Protein AF-A0A9Y2ICP4-F1 (afdb_monomer)

Structure (mmCIF, N/CA/C/O backbone):
data_AF-A0A9Y2ICP4-F1
#
_entry.id   AF-A0A9Y2ICP4-F1
#
loop_
_atom_site.group_PDB
_atom_site.id
_atom_site.type_symbol
_atom_site.label_atom_id
_atom_site.label_alt_id
_atom_site.label_comp_id
_atom_site.label_asym_id
_atom_site.label_entity_id
_atom_site.label_seq_id
_atom_site.pdbx_PDB_ins_code
_atom_site.Cartn_x
_atom_site.Cartn_y
_atom_site.Cartn_z
_atom_site.occupancy
_atom_site.B_iso_or_equiv
_atom_site.auth_seq_id
_atom_site.auth_comp_id
_atom_site.auth_asym_id
_atom_site.auth_atom_id
_atom_site.pdbx_PDB_model_num
ATOM 1 N N . MET A 1 1 ? -38.405 2.749 1.975 1.00 75.44 1 MET A N 1
ATOM 2 C CA . MET A 1 1 ? -38.387 1.486 2.745 1.00 75.44 1 MET A CA 1
ATOM 3 C C . MET A 1 1 ? -37.192 1.532 3.687 1.00 75.44 1 MET A C 1
ATOM 5 O O . MET A 1 1 ? -36.080 1.712 3.206 1.00 75.44 1 MET A O 1
ATOM 9 N N . TRP A 1 2 ? -37.413 1.470 5.001 1.00 75.44 2 TRP A N 1
ATOM 10 C CA . TRP A 1 2 ? -36.336 1.377 5.993 1.00 75.44 2 TRP A CA 1
ATOM 11 C C . TRP A 1 2 ? -35.976 -0.096 6.183 1.00 75.44 2 TRP A C 1
ATOM 13 O O . TRP A 1 2 ? -36.866 -0.918 6.390 1.00 75.44 2 TRP A O 1
ATOM 23 N N . VAL A 1 3 ? -34.689 -0.421 6.068 1.00 82.38 3 VAL A N 1
ATOM 24 C CA . VAL A 1 3 ? -34.179 -1.780 6.268 1.00 82.38 3 VAL A CA 1
ATOM 25 C C . VAL A 1 3 ? -33.246 -1.744 7.481 1.00 82.38 3 VAL A C 1
ATOM 27 O O . VAL A 1 3 ? -32.217 -1.059 7.411 1.00 82.38 3 VAL A O 1
ATOM 30 N N . PRO A 1 4 ? -33.584 -2.436 8.585 1.00 82.81 4 PRO A N 1
ATOM 31 C CA . PRO A 1 4 ? -32.701 -2.539 9.740 1.00 82.81 4 PRO A CA 1
ATOM 32 C C . PRO A 1 4 ? -31.318 -3.056 9.32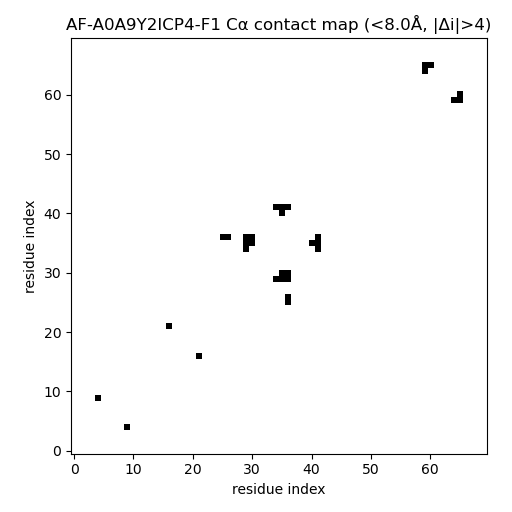3 1.00 82.81 4 PRO A C 1
ATOM 34 O O . PRO A 1 4 ? -31.211 -4.001 8.545 1.00 82.81 4 PRO A O 1
ATOM 37 N N . GLY A 1 5 ? -30.253 -2.413 9.806 1.00 77.56 5 GLY A N 1
ATOM 38 C CA . GLY A 1 5 ? -28.869 -2.756 9.449 1.00 77.56 5 GLY A CA 1
ATOM 39 C C . GLY A 1 5 ? -28.385 -2.212 8.096 1.00 77.56 5 GLY A C 1
ATOM 40 O O . GLY A 1 5 ? -27.231 -2.431 7.729 1.00 77.56 5 GLY A O 1
ATOM 41 N N . SER A 1 6 ? -29.218 -1.474 7.353 1.00 85.00 6 SER A N 1
ATOM 42 C CA . SER A 1 6 ? -28.793 -0.837 6.104 1.00 85.00 6 SER A CA 1
ATOM 43 C C . SER A 1 6 ? -27.707 0.209 6.344 1.00 85.00 6 SER A C 1
ATOM 45 O O . SER A 1 6 ? -27.930 1.225 7.003 1.00 85.00 6 SER A O 1
ATOM 47 N N . ARG A 1 7 ? -26.551 0.014 5.701 1.00 84.44 7 ARG A N 1
ATOM 48 C CA . ARG A 1 7 ? -25.460 1.002 5.684 1.00 84.44 7 ARG A CA 1
ATOM 49 C C . ARG A 1 7 ? -25.856 2.318 5.014 1.00 84.44 7 ARG A C 1
ATOM 51 O O . ARG A 1 7 ? -25.255 3.342 5.303 1.00 84.44 7 ARG A O 1
ATOM 58 N N . ARG A 1 8 ? -26.877 2.307 4.147 1.00 85.94 8 ARG A N 1
ATOM 59 C CA . ARG A 1 8 ? -27.327 3.482 3.380 1.00 85.94 8 ARG A CA 1
ATOM 60 C C . ARG A 1 8 ? -27.865 4.609 4.262 1.00 85.94 8 ARG A C 1
ATOM 62 O O . ARG A 1 8 ? -27.850 5.759 3.845 1.00 85.94 8 ARG A O 1
ATOM 69 N N . TYR A 1 9 ? -28.357 4.261 5.447 1.00 86.06 9 TYR A N 1
ATOM 70 C CA . TYR A 1 9 ? -28.928 5.199 6.413 1.00 86.06 9 TYR A CA 1
ATOM 71 C C . TYR A 1 9 ? -28.143 5.217 7.732 1.00 86.06 9 TYR A C 1
ATOM 73 O O . TYR A 1 9 ? -28.628 5.762 8.719 1.00 86.06 9 TYR A O 1
ATOM 81 N N . ALA A 1 10 ? -26.964 4.587 7.771 1.00 85.75 10 ALA A N 1
ATOM 82 C CA . ALA A 1 10 ? -26.107 4.598 8.948 1.00 85.75 10 ALA A CA 1
ATOM 83 C C . ALA A 1 10 ? -25.380 5.943 9.066 1.00 85.75 10 ALA A C 1
ATOM 85 O O . ALA A 1 10 ? -25.031 6.558 8.058 1.00 85.75 10 ALA A O 1
ATOM 86 N N . ASP A 1 11 ? -25.124 6.376 10.300 1.00 84.69 11 ASP A N 1
ATOM 87 C CA . ASP A 1 11 ? -24.303 7.555 10.565 1.00 84.69 11 ASP A CA 1
ATOM 88 C C . ASP A 1 11 ? -22.878 7.318 10.024 1.00 84.69 11 ASP A C 1
ATOM 90 O O . ASP A 1 11 ? -22.196 6.395 10.485 1.00 84.69 11 ASP A O 1
ATOM 94 N N . PRO A 1 12 ? -22.397 8.125 9.062 1.00 82.38 12 PRO A N 1
ATOM 95 C CA . PRO A 1 12 ? -21.101 7.906 8.439 1.00 82.38 12 PRO A CA 1
ATOM 96 C C . PRO A 1 12 ? -19.927 8.032 9.417 1.00 82.38 12 PRO A C 1
ATOM 98 O O . PRO A 1 12 ? -18.875 7.431 9.193 1.00 82.38 12 PRO A O 1
ATOM 101 N N . THR A 1 13 ? -20.093 8.759 10.525 1.00 82.75 13 THR A N 1
ATOM 102 C CA . THR A 1 13 ? -19.049 8.895 11.548 1.00 82.75 13 THR A CA 1
ATOM 103 C C . THR A 1 13 ? -18.761 7.569 12.257 1.00 82.75 13 THR A C 1
ATOM 105 O O . THR A 1 13 ? -17.639 7.349 12.715 1.00 82.75 13 THR A O 1
ATOM 108 N N . THR A 1 14 ? -19.721 6.636 12.257 1.00 81.75 14 THR A N 1
ATOM 109 C CA . THR A 1 14 ? -19.570 5.295 12.848 1.00 81.75 14 THR A CA 1
ATOM 110 C C . THR A 1 14 ? -18.633 4.381 12.056 1.00 81.75 14 THR A C 1
ATOM 112 O O . THR A 1 14 ? -18.113 3.414 12.610 1.00 81.75 14 THR A O 1
ATOM 115 N N . PHE A 1 15 ? -18.352 4.696 10.786 1.00 82.44 15 PHE A N 1
ATOM 116 C CA . PHE A 1 15 ? -17.384 3.952 9.972 1.00 82.44 15 PHE A CA 1
ATOM 117 C C . PHE A 1 15 ? -15.933 4.358 10.236 1.00 82.44 15 PHE A C 1
ATOM 119 O O . PHE A 1 15 ? -15.010 3.709 9.742 1.00 82.44 15 PHE A O 1
ATOM 126 N N . ARG A 1 16 ? -15.703 5.429 11.004 1.00 86.19 16 ARG A N 1
ATOM 127 C CA . ARG A 1 16 ? -14.353 5.902 11.288 1.00 86.19 16 ARG A CA 1
ATOM 128 C C . ARG A 1 16 ? -13.667 4.952 12.263 1.00 86.19 16 ARG A C 1
ATOM 130 O O . ARG A 1 16 ? -14.063 4.842 13.421 1.00 86.19 16 ARG A O 1
ATOM 137 N N . LEU A 1 17 ? -12.592 4.306 11.816 1.00 83.56 17 LEU A N 1
ATOM 138 C CA . LEU A 1 17 ? -11.727 3.544 12.709 1.00 83.56 17 LEU A CA 1
ATOM 139 C C . LEU A 1 17 ? -10.981 4.520 13.643 1.00 83.56 17 LEU A C 1
ATOM 141 O O . LEU A 1 17 ? -10.262 5.393 13.150 1.00 83.56 17 LEU A O 1
ATOM 145 N N . PRO A 1 18 ? -11.126 4.414 14.977 1.00 87.19 18 PRO A N 1
ATOM 146 C CA . PRO A 1 18 ? -10.356 5.238 15.904 1.00 87.19 18 PRO A CA 1
ATOM 147 C C . PRO A 1 18 ? -8.862 4.922 15.790 1.00 87.19 18 PRO A C 1
ATOM 149 O O . PRO A 1 18 ? -8.496 3.751 15.702 1.00 87.19 18 PRO A O 1
ATOM 152 N N . GLY A 1 19 ? -7.996 5.937 15.878 1.00 83.81 19 GLY A N 1
ATOM 153 C CA . GLY A 1 19 ? -6.540 5.751 15.771 1.00 83.81 19 GLY A CA 1
ATOM 154 C C . GLY A 1 19 ? -5.976 4.733 16.772 1.00 83.81 19 GLY A C 1
ATOM 155 O O . GLY A 1 19 ? -5.155 3.902 16.414 1.00 83.81 19 GLY A O 1
ATOM 156 N N . GLN A 1 20 ? -6.519 4.691 17.990 1.00 86.06 20 GLN A N 1
ATOM 157 C CA . GLN A 1 20 ? -6.138 3.709 19.019 1.00 86.06 20 GLN A CA 1
ATOM 158 C C . GLN A 1 20 ? -6.442 2.257 18.609 1.00 86.06 20 GLN A C 1
ATOM 160 O O . GLN A 1 20 ? -5.749 1.334 19.015 1.00 86.06 20 GLN A O 1
ATOM 165 N N . ARG A 1 21 ? -7.485 2.032 17.795 1.00 88.81 21 ARG A N 1
ATOM 166 C CA . ARG A 1 21 ? -7.803 0.701 17.252 1.00 88.81 21 ARG A CA 1
ATOM 167 C C . ARG A 1 21 ? -6.991 0.366 16.008 1.00 88.81 21 ARG A C 1
ATOM 169 O O . ARG A 1 21 ? -6.927 -0.805 15.644 1.00 88.81 21 ARG A O 1
ATOM 176 N N . TRP A 1 22 ? -6.425 1.369 15.340 1.00 89.75 22 TRP A N 1
ATOM 177 C CA . TRP A 1 22 ? -5.634 1.165 14.136 1.00 89.75 22 TRP A CA 1
ATOM 178 C C . TRP A 1 22 ? -4.321 0.453 14.439 1.00 89.75 22 TRP A C 1
ATOM 180 O O . TRP A 1 22 ? -4.013 -0.513 13.752 1.00 89.75 22 TRP A O 1
ATOM 190 N N . GLU A 1 23 ? -3.598 0.845 15.492 1.00 87.62 23 GLU A N 1
ATOM 191 C CA . GLU A 1 23 ? -2.310 0.223 15.835 1.00 87.62 23 GLU A CA 1
ATOM 192 C C . GLU A 1 23 ? -2.402 -1.305 15.946 1.00 87.62 23 GLU A C 1
ATOM 194 O O . GLU A 1 23 ? -1.608 -2.008 15.325 1.00 87.62 23 GLU A O 1
ATOM 199 N N . GLY A 1 24 ? -3.429 -1.823 16.628 1.00 88.44 24 GLY A N 1
ATOM 200 C CA . GLY A 1 24 ? -3.648 -3.268 16.768 1.00 88.44 24 GLY A CA 1
ATOM 201 C C . GLY A 1 24 ? -4.099 -3.989 15.490 1.00 88.44 24 GLY A C 1
ATOM 202 O O . GLY A 1 24 ? -4.033 -5.210 15.432 1.00 88.44 24 GLY A O 1
ATOM 203 N N . ARG A 1 25 ? -4.556 -3.260 14.464 1.00 90.81 25 ARG A N 1
ATOM 204 C CA . ARG A 1 25 ? -5.020 -3.810 13.171 1.00 90.81 25 ARG A CA 1
ATOM 205 C C . ARG A 1 25 ? -4.035 -3.576 12.031 1.00 90.81 25 ARG A C 1
ATOM 207 O O . ARG A 1 25 ? -4.198 -4.139 10.953 1.00 90.81 25 ARG A O 1
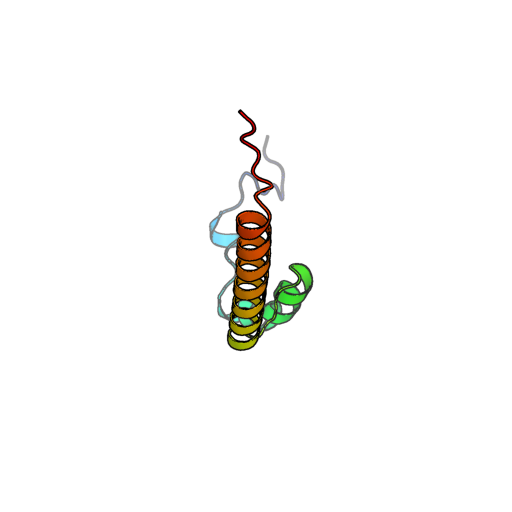ATOM 214 N N . ARG A 1 26 ? -3.026 -2.735 12.255 1.00 90.75 26 ARG A N 1
ATOM 215 C CA . ARG A 1 26 ? -2.114 -2.251 11.220 1.00 90.75 26 ARG A CA 1
ATOM 216 C C . ARG A 1 26 ? -1.350 -3.387 10.552 1.00 90.75 26 ARG A C 1
ATOM 218 O O . ARG A 1 26 ? -1.291 -3.425 9.332 1.00 90.75 26 ARG A O 1
ATOM 225 N N . ALA A 1 27 ? -0.818 -4.327 11.334 1.00 91.31 27 ALA A N 1
ATOM 226 C CA . ALA A 1 27 ? -0.073 -5.468 10.801 1.00 91.31 27 ALA A CA 1
ATOM 227 C C . ALA A 1 27 ? -0.947 -6.375 9.916 1.00 91.31 27 ALA A C 1
ATOM 229 O O . ALA A 1 27 ? -0.534 -6.745 8.820 1.00 91.31 27 ALA A O 1
ATOM 230 N N . GLU A 1 28 ? -2.171 -6.675 10.358 1.00 93.00 28 GLU A N 1
ATOM 231 C CA . GLU A 1 28 ? -3.141 -7.475 9.599 1.00 93.00 28 GLU A CA 1
ATOM 232 C C . GLU A 1 28 ? -3.552 -6.772 8.299 1.00 93.00 28 GLU A C 1
ATOM 234 O O . GLU A 1 28 ? -3.580 -7.392 7.238 1.00 93.00 28 GLU A O 1
ATOM 239 N N . TYR A 1 29 ? -3.803 -5.461 8.356 1.00 92.38 29 TYR A N 1
ATOM 240 C CA . TYR A 1 29 ? -4.091 -4.675 7.161 1.00 92.38 29 TYR A CA 1
ATOM 241 C C . TYR A 1 29 ? -2.912 -4.671 6.184 1.00 92.38 29 TYR A C 1
ATOM 243 O O . TYR A 1 29 ? -3.117 -4.897 4.996 1.00 92.38 29 TYR A O 1
ATOM 251 N N . CYS A 1 30 ? -1.687 -4.444 6.669 1.00 93.38 30 CYS A N 1
ATOM 252 C CA . CYS A 1 30 ? -0.482 -4.461 5.840 1.00 93.38 30 CYS A CA 1
ATOM 253 C C . CYS A 1 30 ? -0.313 -5.805 5.118 1.00 93.38 30 CYS A C 1
ATOM 255 O O . CYS A 1 30 ? -0.077 -5.820 3.913 1.00 93.38 30 CYS A O 1
ATOM 257 N N . ALA A 1 31 ? -0.536 -6.922 5.817 1.00 92.62 31 ALA A N 1
ATOM 258 C CA . ALA A 1 31 ? -0.541 -8.248 5.207 1.00 92.62 31 ALA A CA 1
ATOM 259 C C . ALA A 1 31 ? -1.651 -8.405 4.149 1.00 92.62 31 ALA A C 1
ATOM 261 O O . ALA A 1 31 ? -1.395 -8.934 3.071 1.00 92.62 31 ALA A O 1
ATOM 262 N N . LEU A 1 32 ? -2.863 -7.906 4.425 1.00 96.38 32 LEU A N 1
ATOM 263 C CA . LEU A 1 32 ? -4.003 -7.979 3.503 1.00 96.38 32 LEU A CA 1
ATOM 264 C C . LEU A 1 32 ? -3.746 -7.247 2.180 1.00 96.38 32 LEU A C 1
ATOM 266 O O . LEU A 1 32 ? -4.159 -7.730 1.129 1.00 96.38 32 LEU A O 1
ATOM 270 N N . VAL A 1 33 ? -3.087 -6.086 2.225 1.00 94.00 33 VAL A N 1
ATOM 271 C CA . VAL A 1 33 ? -2.767 -5.297 1.023 1.00 94.00 33 VAL A CA 1
ATOM 272 C C . VAL A 1 33 ? -1.370 -5.581 0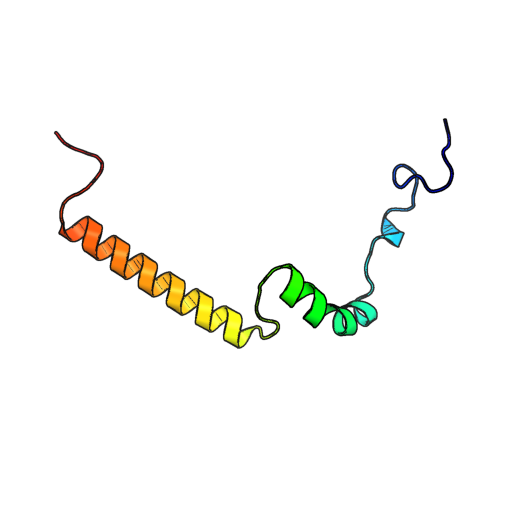.464 1.00 94.00 33 VAL A C 1
ATOM 274 O O . VAL A 1 33 ? -0.939 -4.887 -0.451 1.00 94.00 33 VAL A O 1
ATOM 277 N N . ALA A 1 34 ? -0.670 -6.582 1.006 1.00 91.88 34 ALA A N 1
ATOM 278 C CA . ALA A 1 34 ? 0.682 -6.970 0.611 1.00 91.88 34 ALA A CA 1
ATOM 279 C C . ALA A 1 34 ? 1.705 -5.811 0.635 1.00 91.88 34 ALA A C 1
ATOM 281 O O . ALA A 1 34 ? 2.540 -5.693 -0.258 1.00 91.88 34 ALA A O 1
ATOM 282 N N . VAL A 1 35 ? 1.657 -4.963 1.669 1.00 89.81 35 VAL A N 1
ATOM 283 C CA . VAL A 1 35 ? 2.651 -3.894 1.897 1.00 89.81 35 VAL A CA 1
ATOM 284 C C . VAL A 1 35 ? 3.413 -4.129 3.199 1.00 89.81 35 VAL A C 1
ATOM 286 O O . VAL A 1 35 ? 2.864 -4.697 4.146 1.00 89.81 35 VAL A O 1
ATOM 289 N N . SER A 1 36 ? 4.666 -3.663 3.285 1.00 90.06 36 SER A N 1
ATOM 290 C CA . SER A 1 36 ? 5.434 -3.782 4.531 1.00 90.06 36 SER A CA 1
ATOM 291 C C . SER A 1 36 ? 4.785 -2.960 5.663 1.00 90.06 36 SER A C 1
ATOM 293 O O . SER A 1 36 ? 4.356 -1.820 5.450 1.00 90.06 36 SER A O 1
ATOM 295 N N . PRO A 1 37 ? 4.713 -3.499 6.896 1.00 91.19 37 PRO A N 1
ATOM 296 C CA . PRO A 1 37 ? 4.344 -2.728 8.078 1.00 91.19 37 PRO A CA 1
ATOM 297 C C . PRO A 1 37 ? 5.466 -1.787 8.548 1.00 91.19 37 PRO A C 1
ATOM 299 O O . PRO A 1 3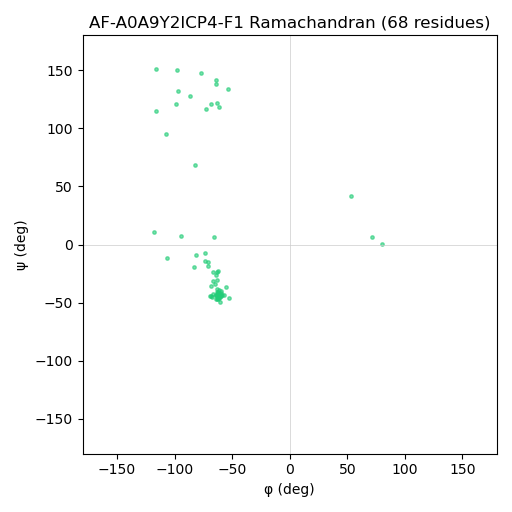7 ? 5.240 -0.990 9.463 1.00 91.19 37 PRO A O 1
ATOM 302 N N . SER A 1 38 ? 6.666 -1.850 7.977 1.00 91.88 38 SER A N 1
ATOM 303 C CA . SER A 1 38 ? 7.758 -0.919 8.253 1.00 91.88 38 SER A CA 1
ATOM 304 C C . SER A 1 38 ? 7.819 0.137 7.156 1.00 91.88 38 SER A C 1
ATOM 306 O O . SER A 1 38 ? 7.995 -0.173 5.981 1.00 91.88 38 SER A O 1
ATOM 308 N N . ALA A 1 39 ? 7.681 1.407 7.540 1.00 90.06 39 ALA A N 1
ATOM 309 C CA . ALA A 1 39 ? 7.745 2.509 6.583 1.00 90.06 39 ALA A CA 1
ATOM 310 C C . ALA A 1 39 ? 9.124 2.603 5.911 1.00 90.06 39 ALA A C 1
ATOM 312 O O . ALA A 1 39 ? 9.196 2.864 4.717 1.00 90.06 39 ALA A O 1
ATOM 313 N N . ASN A 1 40 ? 10.203 2.355 6.661 1.00 95.44 40 ASN A N 1
ATOM 314 C CA . ASN A 1 40 ? 11.560 2.416 6.120 1.00 95.44 40 ASN A CA 1
ATOM 315 C C . ASN A 1 40 ? 11.811 1.298 5.105 1.00 95.44 40 ASN A C 1
ATOM 317 O O . ASN A 1 40 ? 12.303 1.586 4.022 1.00 95.44 40 ASN A O 1
ATOM 321 N N . GLU A 1 41 ? 11.408 0.062 5.416 1.00 93.12 41 GLU A N 1
ATOM 322 C CA . GLU A 1 41 ? 11.533 -1.061 4.473 1.00 93.12 41 GLU A CA 1
ATOM 323 C C . GLU A 1 41 ? 10.706 -0.812 3.207 1.00 93.12 41 GLU A C 1
ATOM 325 O O . GLU A 1 41 ? 11.172 -1.062 2.102 1.00 93.12 41 GLU A O 1
ATOM 330 N N . ALA A 1 42 ? 9.488 -0.276 3.351 1.00 91.50 42 ALA A N 1
ATOM 331 C CA . ALA A 1 42 ? 8.652 0.061 2.202 1.00 91.50 42 ALA A CA 1
ATOM 332 C C . ALA A 1 42 ? 9.301 1.137 1.314 1.00 91.50 42 ALA A C 1
ATOM 334 O O . ALA A 1 42 ? 9.236 1.042 0.091 1.00 91.50 42 ALA A O 1
ATOM 335 N N . LEU A 1 43 ? 9.923 2.157 1.915 1.00 95.62 43 LEU A N 1
ATOM 336 C CA . LEU A 1 43 ? 10.621 3.209 1.173 1.00 95.62 43 LEU A CA 1
ATOM 337 C C . LEU A 1 43 ? 11.852 2.676 0.439 1.00 95.62 43 LEU A C 1
ATOM 339 O O . LEU A 1 43 ? 12.059 3.031 -0.718 1.00 95.62 43 LEU A O 1
ATOM 343 N N . GLU A 1 44 ? 12.639 1.823 1.091 1.00 96.69 44 GLU A N 1
ATOM 344 C CA . GLU A 1 44 ? 13.798 1.167 0.484 1.00 96.69 44 GLU A CA 1
ATOM 345 C C . GLU A 1 44 ? 13.372 0.312 -0.714 1.00 96.69 44 GLU A C 1
ATOM 347 O O . GLU A 1 44 ? 13.856 0.522 -1.825 1.00 96.69 44 GLU A O 1
ATOM 352 N N . GLN A 1 45 ? 12.357 -0.536 -0.531 1.00 92.88 45 GLN A N 1
ATOM 353 C CA . GLN A 1 45 ? 11.829 -1.403 -1.582 1.00 92.88 45 GLN A CA 1
ATOM 354 C C . GLN A 1 45 ? 11.302 -0.613 -2.794 1.00 92.88 45 GLN A C 1
ATOM 356 O O . GLN A 1 45 ? 11.520 -1.001 -3.942 1.00 92.88 45 GLN A O 1
ATOM 361 N N . VAL A 1 46 ? 10.596 0.499 -2.566 1.00 95.12 46 VAL A N 1
ATOM 362 C CA . VAL A 1 46 ? 10.121 1.371 -3.656 1.00 95.12 46 VAL A CA 1
ATOM 363 C C . VAL A 1 46 ? 11.292 2.074 -4.349 1.00 95.12 46 VAL A C 1
ATOM 365 O O . VAL A 1 46 ? 11.263 2.248 -5.566 1.00 95.12 46 VAL A O 1
ATOM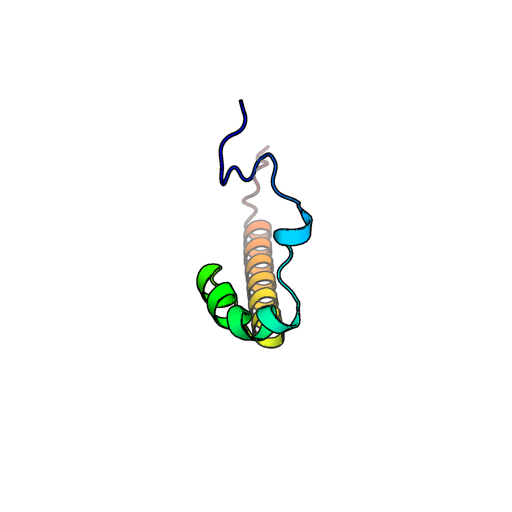 368 N N . GLY A 1 47 ? 12.332 2.453 -3.603 1.00 97.62 47 GLY A N 1
ATOM 369 C CA . GLY A 1 47 ? 13.554 3.032 -4.159 1.00 97.62 47 GLY A CA 1
ATOM 370 C C . GLY A 1 47 ? 14.307 2.072 -5.083 1.00 97.62 47 GLY A C 1
ATOM 371 O O . GLY A 1 47 ? 14.760 2.493 -6.149 1.00 97.62 47 GLY A O 1
ATOM 372 N N . GLU A 1 48 ? 14.393 0.792 -4.713 1.00 97.69 48 GLU A N 1
ATOM 373 C CA . GLU A 1 48 ? 14.968 -0.268 -5.553 1.00 97.69 48 GLU A CA 1
ATOM 374 C C . GLU A 1 48 ? 14.148 -0.488 -6.829 1.00 97.69 48 GLU A C 1
ATOM 376 O O . GLU A 1 48 ? 14.705 -0.513 -7.925 1.00 97.69 48 GLU A O 1
ATOM 381 N N . GLN A 1 49 ? 12.818 -0.582 -6.707 1.00 96.94 49 GLN A N 1
ATOM 382 C CA . GLN A 1 49 ? 11.920 -0.732 -7.860 1.00 96.94 49 GLN A CA 1
ATOM 383 C C . GLN A 1 49 ? 12.041 0.438 -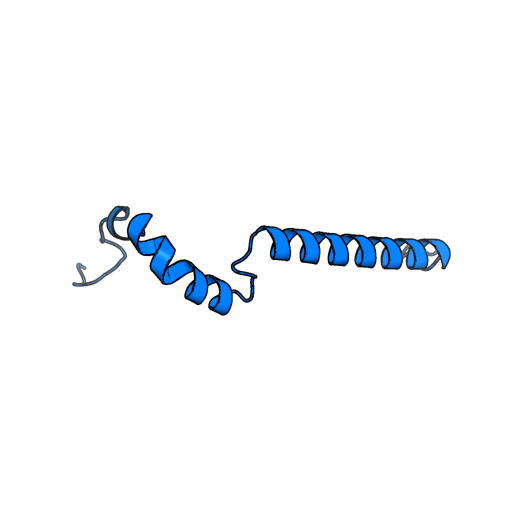8.839 1.00 96.94 49 GLN A C 1
ATOM 385 O O . GLN A 1 49 ? 12.028 0.233 -10.050 1.00 96.94 49 GLN A O 1
ATOM 390 N N . LEU A 1 50 ? 12.171 1.662 -8.319 1.00 98.31 50 LEU A N 1
ATOM 391 C CA . LEU A 1 50 ? 12.368 2.846 -9.145 1.00 98.31 50 LEU A CA 1
ATOM 392 C C . LEU A 1 50 ? 13.688 2.778 -9.919 1.00 98.31 50 LEU A C 1
ATOM 394 O O . LEU A 1 50 ? 13.682 3.043 -11.115 1.00 98.31 50 LEU A O 1
ATOM 398 N N . HIS A 1 51 ? 14.797 2.420 -9.262 1.00 98.44 51 HIS A N 1
ATOM 399 C CA . HIS A 1 51 ? 16.090 2.292 -9.944 1.00 98.44 51 HIS A CA 1
ATOM 400 C C . HIS A 1 51 ? 16.044 1.221 -11.033 1.00 98.44 51 HIS A C 1
ATOM 402 O O . HIS A 1 51 ? 16.432 1.501 -12.160 1.00 98.44 51 HIS A O 1
ATOM 408 N N . ALA A 1 52 ? 15.477 0.047 -10.741 1.00 98.31 52 ALA A N 1
ATOM 409 C CA . ALA A 1 52 ? 15.334 -1.013 -11.735 1.00 98.31 52 ALA A CA 1
ATOM 410 C C . ALA A 1 52 ? 14.511 -0.562 -12.957 1.00 98.31 52 ALA A C 1
ATOM 412 O O . ALA A 1 52 ? 14.911 -0.795 -14.093 1.00 98.31 52 ALA A O 1
ATOM 413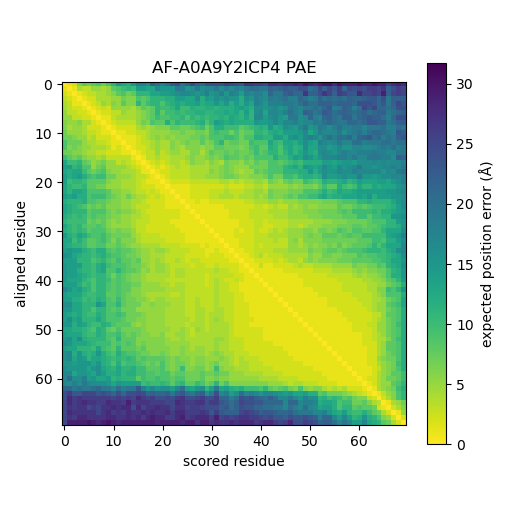 N N . ALA A 1 53 ? 13.395 0.141 -12.739 1.00 97.88 53 ALA A N 1
ATOM 414 C CA . ALA A 1 53 ? 12.572 0.665 -13.829 1.00 97.88 53 ALA A CA 1
ATOM 415 C C . ALA A 1 53 ? 13.302 1.730 -14.670 1.00 97.88 53 ALA A C 1
ATOM 417 O O . ALA A 1 53 ? 13.079 1.823 -15.877 1.00 97.88 53 ALA A O 1
ATOM 418 N N . LEU A 1 54 ? 14.163 2.540 -14.044 1.00 98.06 54 LEU A N 1
ATOM 419 C CA . LEU A 1 54 ? 15.004 3.501 -14.755 1.00 98.06 54 LEU A CA 1
ATOM 420 C C . LEU A 1 54 ? 16.077 2.792 -15.589 1.00 98.06 54 LEU A C 1
ATOM 422 O O . LEU A 1 54 ? 16.225 3.131 -16.759 1.00 98.06 54 LEU A O 1
ATOM 426 N N . ASP A 1 55 ? 16.743 1.775 -15.041 1.00 97.44 55 ASP A N 1
ATOM 427 C CA . ASP A 1 55 ? 17.732 0.975 -15.773 1.00 97.44 55 ASP A CA 1
ATOM 428 C C . ASP A 1 55 ? 17.094 0.275 -16.990 1.00 97.44 55 ASP A C 1
ATOM 430 O O . ASP A 1 55 ? 17.638 0.293 -18.097 1.00 97.44 55 ASP A O 1
ATOM 434 N N . GLU A 1 56 ? 15.901 -0.305 -16.817 1.00 95.25 56 GLU A N 1
ATOM 435 C CA . GLU A 1 56 ? 15.121 -0.903 -17.909 1.00 95.25 56 GLU A CA 1
ATOM 436 C C . GLU A 1 56 ? 14.781 0.119 -19.000 1.00 95.25 56 GLU A C 1
ATOM 438 O O . GLU A 1 56 ? 14.929 -0.161 -20.195 1.00 95.25 56 GLU A O 1
ATOM 443 N N . LEU A 1 57 ? 14.359 1.320 -18.597 1.00 94.25 57 LEU A N 1
ATOM 444 C CA . LEU A 1 57 ? 14.053 2.405 -19.521 1.00 94.25 57 LEU A CA 1
ATOM 445 C C . LEU A 1 57 ? 15.300 2.864 -20.288 1.00 94.25 57 LEU A C 1
ATOM 447 O O . LEU A 1 57 ? 15.229 3.065 -21.500 1.00 94.25 57 LEU A O 1
ATOM 451 N N . GLU A 1 58 ? 16.439 3.014 -19.612 1.00 94.94 58 GLU A N 1
ATOM 452 C CA . GLU A 1 58 ? 17.707 3.398 -20.239 1.00 94.94 58 GLU A CA 1
ATOM 453 C C . GLU A 1 58 ? 18.154 2.375 -21.288 1.00 94.94 58 GLU A C 1
ATOM 455 O O . GLU A 1 58 ? 18.543 2.759 -22.395 1.00 94.94 58 GLU A O 1
ATOM 460 N N . MET A 1 59 ? 18.030 1.077 -20.994 1.00 92.12 59 MET A N 1
ATOM 461 C CA . MET A 1 59 ? 18.318 0.018 -21.966 1.00 9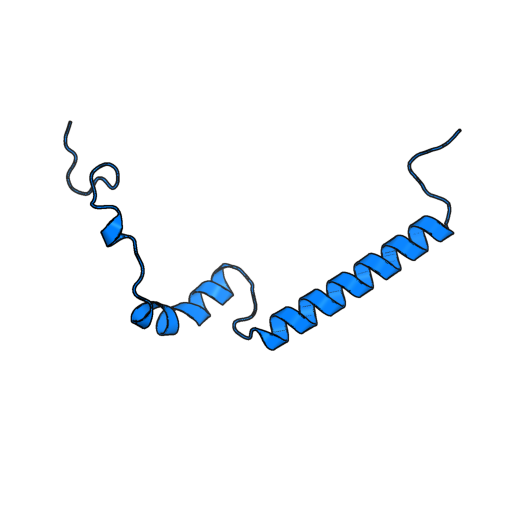2.12 59 MET A CA 1
ATOM 462 C C . MET A 1 59 ? 17.401 0.090 -23.190 1.00 92.12 59 MET A C 1
ATOM 464 O O . MET A 1 59 ? 17.878 -0.032 -24.322 1.00 92.12 59 MET A O 1
ATOM 468 N N . LEU A 1 60 ? 16.099 0.313 -22.984 1.00 91.69 60 LEU A N 1
ATOM 469 C CA . LEU A 1 60 ? 15.135 0.427 -24.077 1.00 91.69 60 LEU A CA 1
ATOM 470 C C . LEU A 1 60 ? 15.469 1.618 -24.984 1.00 91.69 60 LEU A C 1
ATOM 472 O O . LEU A 1 60 ? 15.549 1.464 -26.203 1.00 91.69 60 LEU A O 1
ATOM 476 N N . LEU A 1 61 ? 15.774 2.777 -24.397 1.00 89.50 61 LEU A N 1
ATOM 477 C CA . LEU A 1 61 ? 16.195 3.961 -25.147 1.00 89.50 61 LEU A CA 1
ATOM 478 C C . LEU A 1 61 ? 17.506 3.731 -25.913 1.00 89.50 61 LEU A C 1
ATOM 480 O O . LEU A 1 61 ? 17.612 4.133 -27.072 1.00 89.50 61 LEU A O 1
ATOM 484 N N . ALA A 1 62 ? 18.487 3.057 -25.307 1.00 91.06 62 ALA A N 1
ATOM 485 C CA . ALA A 1 62 ? 19.760 2.740 -25.953 1.00 91.06 62 ALA A CA 1
ATOM 486 C C . ALA A 1 62 ? 19.611 1.747 -27.120 1.00 91.06 62 ALA A C 1
ATOM 488 O O . ALA A 1 62 ? 20.370 1.814 -28.086 1.00 91.06 62 ALA A O 1
ATOM 489 N N . SER A 1 63 ? 18.633 0.840 -27.046 1.00 86.44 63 SER A N 1
ATOM 490 C CA . SER A 1 63 ? 18.354 -0.140 -28.102 1.00 86.44 63 SER A CA 1
ATOM 491 C C . SER A 1 63 ? 17.691 0.462 -29.348 1.00 86.44 63 SER A C 1
ATOM 493 O O . SER A 1 63 ? 17.663 -0.182 -30.395 1.00 86.44 63 SER A O 1
ATOM 495 N N . GLY A 1 64 ? 17.178 1.696 -29.257 1.00 78.94 64 GLY A N 1
ATOM 496 C CA . GLY A 1 64 ? 16.446 2.354 -30.342 1.00 78.94 64 GLY A CA 1
ATOM 497 C C . GLY A 1 64 ? 15.055 1.766 -30.605 1.00 78.94 64 GLY A C 1
ATOM 498 O O . GLY A 1 64 ? 14.396 2.184 -31.555 1.00 78.94 64 GLY A O 1
ATOM 499 N N . ASP A 1 65 ? 14.598 0.827 -29.771 1.00 69.56 65 ASP A N 1
ATOM 500 C CA . ASP A 1 65 ? 13.292 0.173 -29.869 1.00 69.56 65 ASP A CA 1
ATOM 501 C C . ASP A 1 65 ? 12.210 1.063 -29.229 1.00 69.56 65 ASP A C 1
ATOM 503 O O . ASP A 1 65 ? 11.696 0.827 -28.136 1.00 69.56 65 ASP A O 1
ATOM 507 N N . GLY A 1 66 ? 11.942 2.192 -29.887 1.00 65.88 66 GLY A N 1
ATOM 508 C CA . GLY A 1 66 ? 10.841 3.090 -29.556 1.00 65.88 66 GLY A CA 1
ATOM 509 C C . GLY A 1 66 ? 9.638 2.830 -30.469 1.00 65.88 66 GLY A C 1
ATOM 510 O O . GLY A 1 66 ? 9.824 2.500 -31.636 1.00 65.88 66 GLY A O 1
ATOM 511 N N . PRO A 1 67 ? 8.390 3.062 -30.016 1.00 64.75 67 PRO A N 1
ATOM 512 C CA . PRO A 1 67 ? 7.178 2.854 -30.823 1.00 64.75 67 PRO A CA 1
ATOM 513 C C . PRO A 1 67 ? 7.042 3.797 -32.038 1.00 64.75 67 PRO A C 1
ATOM 515 O O . PRO A 1 67 ? 6.004 3.807 -32.696 1.00 64.75 67 PRO A O 1
ATOM 518 N N . VAL A 1 68 ? 8.060 4.611 -32.328 1.00 65.12 68 VAL A N 1
ATOM 519 C CA . VAL A 1 68 ? 8.117 5.519 -33.473 1.00 65.12 68 VAL A CA 1
ATOM 520 C C . VAL A 1 68 ? 9.118 4.944 -34.474 1.00 65.12 68 VAL A C 1
ATOM 522 O O . VAL A 1 68 ? 10.322 5.158 -34.351 1.00 65.12 68 VAL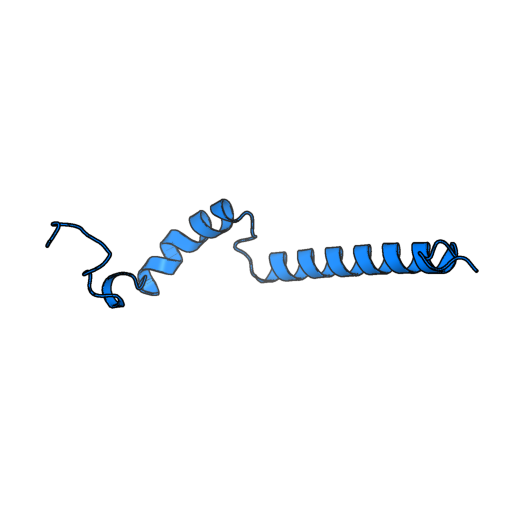 A O 1
ATOM 525 N N . HIS A 1 69 ? 8.609 4.203 -35.455 1.00 56.12 69 HIS A N 1
ATOM 526 C CA . HIS A 1 69 ? 9.331 3.902 -36.689 1.00 56.12 69 HIS A CA 1
ATOM 527 C C . HIS A 1 69 ? 8.883 4.902 -37.770 1.00 56.12 69 HIS A C 1
ATOM 529 O O . HIS A 1 69 ? 7.678 5.130 -37.907 1.00 56.12 69 HIS A O 1
ATOM 535 N N . ASP A 1 70 ? 9.845 5.502 -38.481 1.00 54.38 70 ASP A N 1
ATOM 536 C CA . ASP A 1 70 ? 9.634 6.296 -39.711 1.00 54.38 70 ASP A CA 1
ATOM 537 C C . ASP A 1 70 ? 9.228 5.398 -40.896 1.00 54.38 70 ASP A C 1
ATOM 539 O O . ASP A 1 70 ? 9.750 4.258 -40.983 1.00 54.38 70 ASP A O 1
#

Organism: NCBI:txid715471

Solvent-accessible surface area (backbone atoms only — not comparable to full-atom values): 4495 Å² total; per-residue (Å²): 134,90,59,92,90,45,72,91,78,49,68,71,74,76,72,58,78,52,71,84,61,40,68,83,41,42,60,62,50,21,60,72,72,73,43,67,78,44,68,66,60,42,50,51,55,52,53,52,54,50,52,54,54,49,54,53,48,52,52,40,64,73,69,66,74,56,101,76,79,133

Sequence (70 aa):
MWVPGSRRYADPTTFRLPGQRWEGRRAEYCALVAVSPSANEALEQVGEQLHAALDELEMLLASGDGPVHD

Secondary structure (DSSP, 8-state):
---TT-GGGS-GGGGPPPHHHHHHHHHHHHHHTT--S-HHHHHHHHHHHHHHHHHHHHHHHHHT--S---

pLDDT: mean 87.53, std 9.6, range [54.38, 98.44]

Mean predicted aligned error: 9.0 Å

Radius of gyration: 22.81 Å; Cα contacts (8 Å, |Δi|>4): 16; chains: 1; bounding box: 58×17×59 Å

Foldseek 3Di:
DDDPPDPVPDDPVVVDDDPVNCVVCLVVVCVVVVHDSDPVVRVVVVVVVVVVVVVVVVVCVVVVVDPDDD